Protein AF-A0A258EWA8-F1 (afdb_monomer_lite)

Radius of gyration: 17.93 Å; chains: 1; bounding box: 41×47×39 Å

Structure (mmCIF, N/CA/C/O backbone):
data_AF-A0A258EWA8-F1
#
_entry.id   AF-A0A258EWA8-F1
#
loop_
_atom_site.group_PDB
_atom_site.id
_atom_site.type_symbol
_atom_site.label_atom_id
_atom_site.label_alt_id
_atom_site.label_comp_id
_atom_site.label_asym_id
_atom_site.label_entity_id
_atom_site.label_seq_id
_atom_site.pdbx_PDB_ins_code
_atom_site.Cartn_x
_atom_site.Cartn_y
_atom_site.Cartn_z
_atom_site.occupancy
_atom_site.B_iso_or_equiv
_atom_site.auth_seq_id
_atom_site.auth_comp_id
_atom_site.auth_asym_id
_atom_site.auth_atom_id
_atom_site.pdbx_PDB_model_num
ATOM 1 N N . ARG A 1 1 ? 15.713 0.350 -11.601 1.00 59.66 1 ARG A N 1
ATOM 2 C CA . ARG A 1 1 ? 15.885 1.545 -12.476 1.00 59.66 1 ARG A CA 1
ATOM 3 C C . ARG A 1 1 ? 16.245 2.871 -11.762 1.00 59.66 1 ARG A C 1
ATOM 5 O O . ARG A 1 1 ? 16.142 3.910 -12.391 1.00 59.66 1 ARG A O 1
ATOM 12 N N . GLY A 1 2 ? 16.722 2.906 -10.507 1.00 63.25 2 GLY A N 1
ATOM 13 C CA . GLY A 1 2 ? 17.186 4.175 -9.895 1.00 63.25 2 GLY A CA 1
ATOM 14 C C . GLY A 1 2 ? 16.112 5.266 -9.721 1.00 63.25 2 GLY A C 1
ATOM 15 O O . GLY A 1 2 ? 16.443 6.443 -9.656 1.00 63.25 2 GLY A O 1
ATOM 16 N N . VAL A 1 3 ? 14.836 4.875 -9.644 1.00 62.84 3 VAL A N 1
ATOM 17 C CA . VAL A 1 3 ? 13.662 5.771 -9.544 1.00 62.84 3 VAL A CA 1
ATOM 18 C C . VAL A 1 3 ? 13.377 6.267 -8.121 1.00 62.84 3 VAL A C 1
ATOM 20 O O . VAL A 1 3 ? 12.421 6.999 -7.892 1.00 62.84 3 VAL A O 1
ATOM 23 N N . SER A 1 4 ? 14.193 5.847 -7.155 1.00 64.88 4 SER A N 1
ATOM 24 C CA . SER A 1 4 ? 14.174 6.351 -5.787 1.00 64.88 4 SER A CA 1
ATOM 25 C C . SER A 1 4 ? 15.594 6.615 -5.304 1.00 64.88 4 SER A C 1
ATOM 27 O O . SER A 1 4 ? 16.541 5.925 -5.686 1.00 64.88 4 SER A O 1
ATOM 29 N N . ALA A 1 5 ? 15.721 7.598 -4.413 1.00 62.84 5 ALA A N 1
ATOM 30 C CA . ALA A 1 5 ? 16.955 7.903 -3.701 1.00 62.84 5 ALA A CA 1
ATOM 31 C C . ALA A 1 5 ? 17.273 6.912 -2.562 1.00 62.84 5 ALA A C 1
ATOM 33 O O . ALA A 1 5 ? 18.372 6.969 -2.013 1.00 62.84 5 ALA A O 1
ATOM 34 N N . PHE A 1 6 ? 16.338 6.023 -2.208 1.00 61.06 6 PHE A N 1
ATOM 35 C CA . PHE A 1 6 ? 16.458 5.096 -1.079 1.00 61.06 6 PHE A CA 1
ATOM 36 C C . PHE A 1 6 ? 16.521 3.628 -1.538 1.00 61.06 6 PHE A C 1
ATOM 38 O O . PHE A 1 6 ? 15.866 3.280 -2.523 1.00 61.06 6 PHE A O 1
ATOM 45 N N . PRO A 1 7 ? 17.274 2.756 -0.841 1.00 65.31 7 PRO A N 1
ATOM 46 C CA . PRO A 1 7 ? 17.246 1.310 -1.071 1.00 65.31 7 PRO A CA 1
ATOM 47 C C . PRO A 1 7 ? 15.869 0.699 -0.773 1.00 65.31 7 PRO A C 1
ATOM 49 O O . PRO A 1 7 ? 15.155 1.175 0.108 1.00 65.31 7 PRO A O 1
ATOM 52 N N . ALA A 1 8 ? 15.515 -0.395 -1.456 1.00 64.62 8 ALA A N 1
ATOM 53 C CA . ALA A 1 8 ? 14.245 -1.100 -1.234 1.00 64.62 8 ALA A CA 1
ATOM 54 C C . ALA A 1 8 ? 14.093 -1.620 0.212 1.00 64.62 8 ALA A C 1
ATOM 56 O O . ALA A 1 8 ? 12.989 -1.607 0.759 1.00 64.62 8 ALA A O 1
ATOM 57 N N . GLU A 1 9 ? 15.215 -1.971 0.850 1.00 66.12 9 GLU A N 1
ATOM 58 C CA . GLU A 1 9 ? 15.338 -2.417 2.248 1.00 66.12 9 GLU A CA 1
ATOM 59 C C . GLU A 1 9 ? 14.761 -1.415 3.267 1.00 66.12 9 GLU A C 1
ATOM 61 O O . GLU A 1 9 ? 14.304 -1.801 4.344 1.00 66.12 9 GLU A O 1
ATOM 66 N N . VAL A 1 10 ? 14.702 -0.125 2.910 1.00 73.88 10 VAL A N 1
ATOM 67 C CA . VAL A 1 10 ? 14.113 0.928 3.754 1.00 73.88 10 VAL A CA 1
ATOM 68 C C . VAL A 1 10 ? 12.610 0.706 3.967 1.00 73.88 10 VAL A C 1
ATOM 70 O O . VAL A 1 10 ? 12.064 1.130 4.983 1.00 73.88 10 VAL A O 1
ATOM 73 N N . THR A 1 11 ? 11.932 -0.004 3.060 1.00 72.25 11 THR A N 1
ATOM 74 C CA . THR A 1 11 ? 10.498 -0.310 3.190 1.00 72.25 11 THR A CA 1
ATOM 75 C C . THR A 1 11 ? 10.232 -1.184 4.415 1.00 72.25 11 THR A C 1
ATOM 77 O O . THR A 1 11 ? 9.400 -0.830 5.249 1.00 72.25 11 THR A O 1
ATOM 80 N N . ALA A 1 12 ? 10.989 -2.271 4.587 1.00 71.50 12 ALA A N 1
ATOM 81 C CA . ALA A 1 12 ? 10.845 -3.162 5.739 1.00 71.50 12 ALA A CA 1
ATOM 82 C C . ALA A 1 12 ? 11.192 -2.451 7.060 1.00 71.50 12 ALA A C 1
ATOM 84 O O . ALA A 1 12 ? 10.486 -2.599 8.058 1.00 71.50 12 ALA A O 1
ATOM 85 N N . GLN A 1 13 ? 12.225 -1.602 7.050 1.00 74.62 13 GLN A N 1
ATOM 86 C CA . GLN A 1 13 ? 12.602 -0.786 8.209 1.00 74.62 13 GLN A CA 1
ATOM 87 C C . GLN A 1 13 ? 11.507 0.218 8.598 1.00 74.62 13 GLN A C 1
ATOM 89 O O . GLN A 1 13 ? 11.231 0.413 9.780 1.00 74.62 13 GLN A O 1
ATOM 94 N N . MET A 1 14 ? 10.847 0.836 7.619 1.00 75.56 14 MET A N 1
ATOM 95 C CA . MET A 1 14 ? 9.751 1.774 7.870 1.00 75.56 14 MET A CA 1
ATOM 96 C C . MET A 1 14 ? 8.476 1.068 8.335 1.00 75.56 14 MET A C 1
ATOM 98 O O . MET A 1 14 ? 7.792 1.591 9.210 1.00 75.56 14 MET A O 1
ATOM 102 N N . VAL A 1 15 ? 8.199 -0.143 7.844 1.00 77.69 15 VAL A N 1
ATOM 103 C CA . VAL A 1 15 ? 7.124 -0.993 8.383 1.00 77.69 15 VAL A CA 1
ATOM 104 C C . VAL A 1 15 ? 7.382 -1.329 9.852 1.00 77.69 15 VAL A C 1
ATOM 106 O O . VAL A 1 15 ? 6.488 -1.172 10.685 1.00 77.69 15 VAL A O 1
ATOM 109 N N . ALA A 1 16 ? 8.620 -1.683 10.204 1.00 77.31 16 ALA A N 1
ATOM 110 C CA . ALA A 1 16 ? 9.004 -1.856 11.601 1.00 77.31 16 ALA A CA 1
ATOM 111 C C . ALA A 1 16 ? 8.849 -0.549 12.400 1.00 77.31 16 ALA A C 1
ATOM 113 O O . ALA A 1 16 ? 8.371 -0.577 13.532 1.00 77.31 16 ALA A O 1
ATOM 114 N N . ASN A 1 17 ? 9.183 0.609 11.824 1.00 79.62 17 ASN A N 1
ATOM 115 C CA . ASN A 1 17 ? 8.988 1.904 12.478 1.00 79.62 17 ASN A CA 1
ATOM 116 C C . ASN A 1 17 ? 7.501 2.220 12.736 1.00 79.62 17 ASN A C 1
ATOM 118 O O . ASN A 1 17 ? 7.162 2.750 13.797 1.00 79.62 17 ASN A O 1
ATOM 122 N N . PHE A 1 18 ? 6.601 1.850 11.816 1.00 83.50 18 PHE A N 1
ATOM 123 C CA . PHE A 1 18 ? 5.161 1.967 12.049 1.00 83.50 18 PHE A CA 1
ATOM 124 C C . PHE A 1 18 ? 4.704 1.096 13.221 1.00 83.50 18 PHE A C 1
ATOM 126 O O . PHE A 1 18 ? 3.949 1.576 14.066 1.00 83.50 18 PHE A O 1
ATOM 133 N N . ALA A 1 19 ? 5.195 -0.145 13.308 1.00 79.31 19 ALA A N 1
ATOM 134 C CA . ALA A 1 19 ? 4.867 -1.060 14.402 1.00 79.31 19 ALA A CA 1
ATOM 135 C C . ALA A 1 19 ? 5.344 -0.535 15.769 1.00 79.31 19 ALA A C 1
ATOM 137 O O . ALA A 1 19 ? 4.645 -0.680 16.768 1.00 79.31 19 ALA A O 1
ATOM 138 N N . HIS A 1 20 ? 6.495 0.144 15.810 1.00 83.69 20 HIS A N 1
ATOM 139 C CA . HIS A 1 20 ? 7.037 0.751 17.032 1.00 83.69 20 HIS A CA 1
ATOM 140 C C . HIS A 1 20 ? 6.482 2.155 17.330 1.00 83.69 20 HIS A C 1
ATOM 142 O O . HIS A 1 20 ? 6.889 2.791 18.301 1.00 83.69 20 HIS A O 1
ATOM 148 N N . GLY A 1 21 ? 5.548 2.667 16.523 1.00 82.62 21 GLY A N 1
ATOM 149 C CA . GLY A 1 21 ? 4.895 3.945 16.798 1.00 82.62 21 GLY A CA 1
ATOM 150 C C . GLY A 1 21 ? 5.720 5.190 16.458 1.00 82.62 21 GLY A C 1
ATOM 151 O O . GLY A 1 21 ? 5.324 6.285 16.872 1.00 82.62 21 GLY A O 1
ATOM 152 N N . GLY A 1 22 ? 6.843 5.040 15.751 1.00 85.06 22 GLY A N 1
ATOM 153 C CA . GLY A 1 22 ? 7.839 6.093 15.537 1.00 85.06 22 GLY A CA 1
ATOM 154 C C . GLY A 1 22 ? 7.654 6.923 14.265 1.00 85.06 22 GLY A C 1
ATOM 155 O O . GLY A 1 22 ? 8.366 7.909 14.074 1.00 85.06 22 GLY A O 1
ATOM 156 N N . ALA A 1 23 ? 6.706 6.579 13.390 1.00 88.81 23 ALA A N 1
ATOM 157 C CA . ALA A 1 23 ? 6.482 7.331 12.160 1.00 88.81 23 ALA A CA 1
ATOM 158 C C . ALA A 1 23 ? 5.485 8.487 12.340 1.00 88.81 23 ALA A C 1
ATOM 160 O O . ALA A 1 23 ? 4.674 8.515 13.268 1.00 88.81 23 ALA A O 1
ATOM 161 N N . ALA A 1 24 ? 5.494 9.429 11.391 1.00 90.62 24 ALA A N 1
ATOM 162 C CA . ALA A 1 24 ? 4.581 10.574 11.385 1.00 90.62 24 ALA A CA 1
ATOM 163 C C . ALA A 1 24 ? 3.100 10.150 11.419 1.00 90.62 24 ALA A C 1
ATOM 165 O O . ALA A 1 24 ? 2.312 10.731 12.165 1.00 90.62 24 ALA A O 1
ATOM 166 N N . ILE A 1 25 ? 2.733 9.094 10.682 1.00 92.12 25 ILE A N 1
ATOM 167 C CA . ILE A 1 25 ? 1.356 8.581 10.661 1.00 92.12 25 ILE A CA 1
ATOM 168 C C . ILE A 1 25 ? 0.906 8.063 12.031 1.00 92.12 25 ILE A C 1
ATOM 170 O O . ILE A 1 25 ? -0.246 8.261 12.401 1.00 92.12 25 ILE A O 1
ATOM 174 N N . ASN A 1 26 ? 1.808 7.491 12.838 1.00 92.88 26 ASN A N 1
ATOM 175 C CA . ASN A 1 26 ? 1.472 7.067 14.196 1.00 92.88 26 ASN A CA 1
ATOM 176 C C . ASN A 1 26 ? 1.110 8.263 15.087 1.00 92.88 26 ASN A C 1
ATOM 178 O O . ASN A 1 26 ? 0.208 8.160 15.915 1.00 92.88 26 ASN A O 1
ATOM 182 N N . GLN A 1 27 ? 1.806 9.394 14.927 1.00 92.94 27 GLN A N 1
ATOM 183 C CA . GLN A 1 27 ? 1.517 10.611 15.692 1.00 92.94 27 GLN A CA 1
ATOM 184 C C . GLN A 1 27 ? 0.175 11.218 15.282 1.00 92.94 27 GLN A C 1
ATOM 186 O O . GLN A 1 27 ? -0.610 11.589 16.149 1.00 92.94 27 GLN A O 1
ATOM 191 N N . LEU A 1 28 ? -0.110 11.269 13.977 1.00 93.56 28 LEU A N 1
ATOM 192 C CA . LEU A 1 28 ? -1.391 11.754 13.461 1.00 93.56 28 LEU A CA 1
ATOM 193 C C . LEU A 1 28 ? -2.547 10.861 13.916 1.00 93.56 28 LEU A C 1
ATOM 195 O O . LEU A 1 28 ? -3.530 11.367 14.448 1.00 93.56 28 LEU A O 1
ATOM 199 N N . ALA A 1 29 ? -2.404 9.540 13.791 1.00 93.88 29 ALA A N 1
ATOM 200 C CA . ALA A 1 29 ? -3.415 8.593 14.248 1.00 93.88 29 ALA A CA 1
ATOM 201 C C . ALA A 1 29 ? -3.728 8.790 15.739 1.00 93.88 29 ALA A C 1
ATOM 203 O O . ALA A 1 29 ? -4.890 8.932 16.113 1.00 93.88 29 ALA A O 1
ATOM 204 N N . ARG A 1 30 ? -2.696 8.929 16.583 1.00 93.12 30 ARG A N 1
ATOM 205 C CA . ARG A 1 30 ? -2.874 9.238 18.010 1.00 93.12 30 ARG A CA 1
ATOM 206 C C . ARG A 1 30 ? -3.550 10.585 18.256 1.00 93.12 30 ARG A C 1
ATOM 208 O O . ARG A 1 30 ? -4.433 10.655 19.104 1.00 93.12 30 ARG A O 1
ATOM 215 N N . ALA A 1 31 ? -3.161 11.632 17.532 1.00 95.31 31 ALA A N 1
ATOM 216 C CA . ALA A 1 31 ? -3.724 12.972 17.703 1.00 95.31 31 ALA A CA 1
ATOM 217 C C . ALA A 1 31 ? -5.230 13.026 17.398 1.00 95.31 31 ALA A C 1
ATOM 219 O O . ALA A 1 31 ? -5.951 13.793 18.031 1.00 95.31 31 ALA A O 1
ATOM 220 N N . PHE A 1 32 ? -5.703 12.194 16.466 1.00 94.50 32 PHE A N 1
ATOM 221 C CA . PHE A 1 32 ? -7.110 12.132 16.062 1.00 94.50 32 PHE A CA 1
ATOM 222 C C . PHE A 1 32 ? -7.868 10.920 16.627 1.00 94.50 32 PHE A C 1
ATOM 224 O O . PHE A 1 32 ? -9.020 10.705 16.263 1.00 94.50 32 PHE A O 1
ATOM 231 N N . GLY A 1 33 ? -7.247 10.123 17.506 1.00 92.81 33 GLY A N 1
ATOM 232 C CA . GLY A 1 33 ? -7.866 8.916 18.069 1.00 92.81 33 GLY A CA 1
ATOM 233 C C . GLY A 1 33 ? -8.187 7.833 17.030 1.00 92.81 33 GLY A C 1
ATOM 234 O O . GLY A 1 33 ? -9.058 7.000 17.265 1.00 92.81 33 GLY A O 1
ATOM 235 N N . ALA A 1 34 ? -7.506 7.843 15.884 1.00 93.44 34 ALA A N 1
ATOM 236 C CA . ALA A 1 34 ? -7.697 6.866 14.823 1.00 93.44 34 ALA A CA 1
ATOM 237 C C . ALA A 1 34 ? -6.886 5.590 15.091 1.00 93.44 34 ALA A C 1
ATOM 239 O O . ALA A 1 34 ? -5.735 5.640 15.538 1.00 93.44 34 ALA A O 1
ATOM 240 N N . ARG A 1 35 ? -7.473 4.435 14.764 1.00 92.62 35 ARG A N 1
ATOM 241 C CA . ARG A 1 35 ? -6.746 3.164 14.706 1.00 92.62 35 ARG A CA 1
ATOM 242 C C . ARG A 1 35 ? -5.852 3.152 13.464 1.00 92.62 35 ARG A C 1
ATOM 244 O O . ARG A 1 35 ? -6.282 3.561 12.390 1.00 92.62 35 ARG A O 1
ATOM 251 N N . LEU A 1 36 ? -4.618 2.680 13.622 1.00 92.44 36 LEU A N 1
ATOM 252 C CA . LEU A 1 36 ? -3.673 2.475 12.529 1.00 92.44 36 LEU A CA 1
ATOM 253 C C . LEU A 1 36 ? -3.281 1.000 12.489 1.00 92.44 36 LEU A C 1
ATOM 255 O O . LEU A 1 36 ? -2.648 0.520 13.427 1.00 92.44 36 LEU A O 1
ATOM 259 N N . ASP A 1 37 ? -3.597 0.330 11.386 1.00 91.50 37 ASP A N 1
ATOM 260 C CA . ASP A 1 37 ? -3.123 -1.021 11.096 1.00 91.50 37 ASP A CA 1
ATOM 261 C C . ASP A 1 37 ? -2.147 -0.992 9.927 1.00 91.50 37 ASP A C 1
ATOM 263 O O . ASP A 1 37 ? -2.305 -0.226 8.974 1.00 91.50 37 ASP A O 1
ATOM 267 N N . VAL A 1 38 ? -1.126 -1.843 9.997 1.00 90.62 38 VAL A N 1
ATOM 268 C CA . VAL A 1 38 ? -0.128 -1.985 8.940 1.00 90.62 38 VAL A CA 1
ATOM 269 C C . VAL A 1 38 ? -0.133 -3.420 8.459 1.00 90.62 38 VAL A C 1
ATOM 271 O O . VAL A 1 38 ? 0.142 -4.342 9.224 1.00 90.62 38 VAL A O 1
ATOM 274 N N . HIS A 1 39 ? -0.427 -3.591 7.174 1.00 89.56 39 HIS A N 1
ATOM 275 C CA . HIS A 1 39 ? -0.514 -4.892 6.526 1.00 89.56 39 HIS A CA 1
ATOM 276 C C . HIS A 1 39 ? 0.655 -5.051 5.549 1.00 89.56 39 HIS A C 1
ATOM 278 O O . HIS A 1 39 ? 0.613 -4.487 4.455 1.00 89.56 39 HIS A O 1
ATOM 284 N N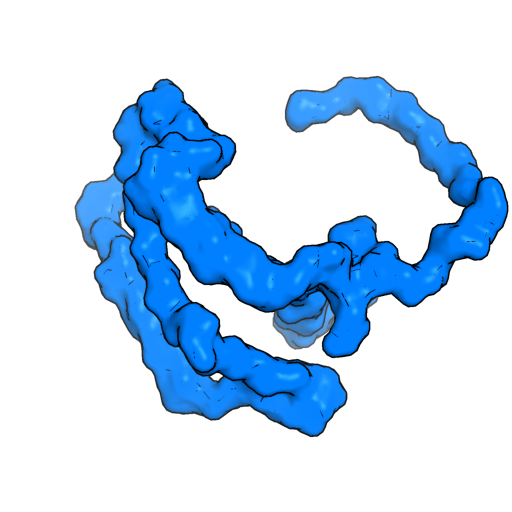 . PRO A 1 40 ? 1.724 -5.771 5.929 1.00 86.00 40 PRO A N 1
ATOM 285 C CA . PRO A 1 40 ? 2.829 -6.034 5.021 1.00 86.00 40 PRO A CA 1
ATOM 286 C C . PRO A 1 40 ? 2.375 -6.985 3.909 1.00 86.00 40 PRO A C 1
ATOM 288 O O . PRO A 1 40 ? 1.900 -8.087 4.180 1.00 86.00 40 PRO A O 1
ATOM 291 N N . LEU A 1 41 ? 2.544 -6.568 2.655 1.00 85.56 41 LEU A N 1
ATOM 292 C CA . LEU A 1 41 ? 2.299 -7.404 1.481 1.00 85.56 41 LEU A CA 1
ATOM 293 C C . LEU A 1 41 ? 3.644 -7.885 0.939 1.00 85.56 41 LEU A C 1
ATOM 295 O O . LEU A 1 41 ? 4.372 -7.105 0.336 1.00 85.56 41 LEU A O 1
ATOM 299 N N . GLU A 1 42 ? 3.975 -9.149 1.214 1.00 78.12 42 GLU A N 1
ATOM 300 C CA . GLU A 1 42 ? 5.139 -9.867 0.665 1.00 78.12 42 GLU A CA 1
ATOM 301 C C . GLU A 1 42 ? 6.451 -9.059 0.615 1.00 78.12 42 GLU A C 1
ATOM 303 O O . GLU A 1 42 ? 7.106 -8.953 -0.419 1.00 78.12 42 GLU A O 1
ATOM 308 N N . LEU A 1 43 ? 6.869 -8.502 1.758 1.00 71.75 43 LEU A N 1
ATOM 309 C CA . LEU A 1 43 ? 8.067 -7.651 1.843 1.00 71.75 43 LEU A CA 1
ATOM 310 C C . LEU A 1 43 ? 9.360 -8.340 1.363 1.00 71.75 43 LEU A C 1
ATOM 312 O O . LEU A 1 43 ? 10.275 -7.656 0.909 1.00 71.75 43 LEU A O 1
ATOM 316 N N . ASP A 1 44 ? 9.417 -9.671 1.433 1.00 73.81 44 ASP A N 1
ATOM 317 C CA . ASP A 1 44 ? 10.578 -10.476 1.033 1.00 73.81 44 ASP A CA 1
ATOM 318 C C . ASP A 1 44 ? 10.582 -10.843 -0.463 1.00 73.81 44 ASP A C 1
ATOM 320 O O . ASP A 1 44 ? 11.587 -11.335 -0.981 1.00 73.81 44 ASP A O 1
ATOM 324 N N . ARG A 1 45 ? 9.473 -10.603 -1.178 1.00 82.62 45 ARG A N 1
ATOM 325 C CA . ARG A 1 45 ? 9.318 -10.906 -2.606 1.00 82.62 45 ARG A CA 1
ATOM 326 C C . ARG A 1 45 ? 8.825 -9.659 -3.353 1.00 82.62 45 ARG A C 1
ATOM 328 O O . ARG A 1 45 ? 7.631 -9.530 -3.617 1.00 82.62 45 ARG A O 1
ATOM 335 N N . PRO A 1 46 ? 9.728 -8.724 -3.706 1.00 84.50 46 PRO A N 1
ATOM 336 C CA . PRO A 1 46 ? 9.344 -7.523 -4.437 1.00 84.50 46 PRO A CA 1
ATOM 337 C C . PRO A 1 46 ? 8.811 -7.871 -5.833 1.00 84.50 46 PRO A C 1
ATOM 339 O O . PRO A 1 46 ? 9.178 -8.887 -6.427 1.00 84.50 46 PRO A O 1
ATOM 342 N N . THR A 1 47 ? 7.980 -6.986 -6.384 1.00 91.12 47 THR A N 1
ATOM 343 C CA . THR A 1 47 ? 7.478 -7.109 -7.757 1.00 91.12 47 THR A CA 1
ATOM 344 C C . THR A 1 47 ? 8.614 -7.039 -8.775 1.00 91.12 47 THR A C 1
ATOM 346 O O . THR A 1 47 ? 9.622 -6.365 -8.549 1.00 91.12 47 THR A O 1
ATOM 349 N N . ALA A 1 48 ? 8.422 -7.664 -9.934 1.00 91.38 48 ALA A N 1
ATOM 350 C CA . ALA A 1 48 ? 9.341 -7.554 -11.060 1.00 91.38 48 ALA A CA 1
ATOM 351 C C . ALA A 1 48 ? 9.423 -6.112 -11.603 1.00 91.38 48 ALA A C 1
ATOM 353 O O . ALA A 1 48 ? 8.532 -5.285 -11.378 1.00 91.38 48 ALA A O 1
ATOM 354 N N . ASP A 1 49 ? 10.493 -5.810 -12.346 1.00 91.19 49 ASP A N 1
ATOM 355 C CA . ASP A 1 49 ? 10.620 -4.537 -13.059 1.00 91.19 49 ASP A CA 1
ATOM 356 C C . ASP A 1 49 ? 9.574 -4.469 -14.181 1.00 91.19 49 ASP A C 1
ATOM 358 O O . ASP A 1 49 ? 9.715 -5.100 -15.231 1.00 91.19 49 ASP A O 1
ATOM 362 N N . PHE A 1 50 ? 8.529 -3.668 -13.950 1.00 91.06 50 PHE A N 1
ATOM 363 C CA . PHE A 1 50 ? 7.391 -3.543 -14.860 1.00 91.06 50 PHE A CA 1
ATOM 364 C C . PHE A 1 50 ? 7.745 -2.918 -16.220 1.00 91.06 50 PHE A C 1
ATOM 366 O O . PHE A 1 50 ? 6.906 -2.882 -17.119 1.00 91.06 50 PHE A O 1
ATOM 373 N N . THR A 1 51 ? 8.971 -2.405 -16.378 1.00 88.75 51 THR A N 1
ATOM 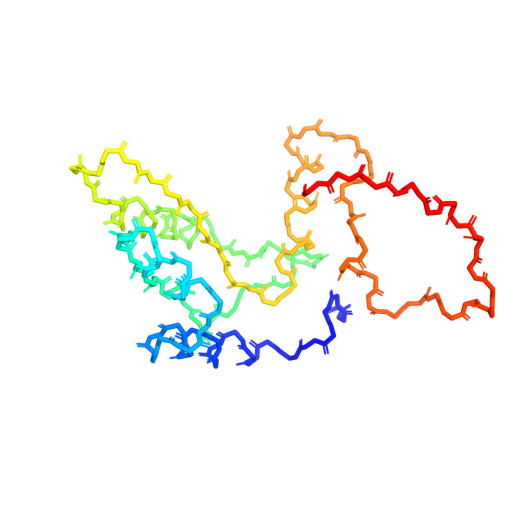374 C CA . THR A 1 51 ? 9.472 -1.897 -17.662 1.00 88.75 51 THR A CA 1
ATOM 375 C C . THR A 1 51 ? 10.021 -3.000 -18.570 1.00 88.75 51 THR A C 1
ATOM 377 O O . THR A 1 51 ? 10.206 -2.761 -19.761 1.00 88.75 51 THR A O 1
ATOM 380 N N . GLU A 1 52 ? 10.259 -4.198 -18.031 1.00 91.94 52 GLU A N 1
ATOM 381 C CA . GLU A 1 52 ? 10.833 -5.340 -18.757 1.00 91.94 52 GLU A CA 1
ATOM 382 C C . GLU A 1 52 ? 9.874 -6.531 -18.838 1.00 91.94 52 GLU A C 1
ATOM 384 O O . GLU A 1 52 ? 9.838 -7.234 -19.846 1.00 91.94 52 GLU A O 1
ATOM 389 N N . ALA A 1 53 ? 9.087 -6.758 -17.788 1.00 93.00 53 ALA A N 1
ATOM 390 C CA . ALA A 1 53 ? 8.139 -7.861 -17.687 1.00 93.00 53 ALA A CA 1
ATOM 391 C C . ALA A 1 53 ? 6.910 -7.431 -16.868 1.00 93.00 53 ALA A C 1
ATOM 393 O O . ALA A 1 53 ? 6.959 -6.400 -16.208 1.00 93.00 53 ALA A O 1
ATOM 394 N N . PRO A 1 54 ? 5.798 -8.185 -16.856 1.00 94.56 54 PRO A N 1
ATOM 395 C CA . PRO A 1 54 ? 4.701 -7.916 -15.928 1.00 94.56 54 PRO A CA 1
ATOM 396 C C . PRO A 1 54 ? 5.194 -7.859 -14.473 1.00 94.56 54 PRO A C 1
ATOM 398 O O . PRO A 1 54 ? 5.967 -8.716 -14.052 1.00 94.56 54 PRO A O 1
ATOM 401 N N . ALA A 1 55 ? 4.729 -6.871 -13.700 1.00 94.19 55 ALA A N 1
ATOM 402 C CA . ALA A 1 55 ? 5.173 -6.651 -12.316 1.00 94.19 55 ALA A CA 1
ATOM 403 C C . ALA A 1 55 ? 4.925 -7.865 -11.400 1.00 94.19 55 ALA A C 1
ATOM 405 O O . ALA A 1 55 ? 5.678 -8.114 -10.461 1.00 94.19 55 ALA A O 1
ATOM 406 N N . MET A 1 56 ? 3.844 -8.598 -11.655 1.00 95.38 56 MET A N 1
ATOM 407 C CA . MET A 1 56 ? 3.412 -9.762 -10.889 1.00 95.38 56 MET A CA 1
ATOM 408 C C . MET A 1 56 ? 2.485 -10.625 -11.747 1.00 95.38 56 MET A C 1
ATOM 410 O O . MET A 1 56 ? 2.021 -10.184 -12.805 1.00 95.38 56 MET A O 1
ATOM 414 N N . THR A 1 57 ? 2.194 -11.844 -11.294 1.00 96.00 57 THR A N 1
ATOM 415 C CA . THR A 1 57 ? 1.166 -12.671 -11.934 1.00 96.00 57 THR A CA 1
ATOM 416 C C . THR A 1 57 ? -0.237 -12.175 -11.577 1.00 96.00 57 THR A C 1
ATOM 418 O O . THR A 1 57 ? -0.434 -11.459 -10.594 1.00 96.00 57 THR A O 1
ATOM 421 N N . GLU A 1 58 ? -1.245 -12.584 -12.348 1.00 96.00 58 GLU A N 1
ATOM 422 C CA . GLU A 1 58 ? -2.644 -12.296 -12.008 1.00 96.00 58 GLU A CA 1
ATOM 423 C C . GLU A 1 58 ? -3.028 -12.882 -10.641 1.00 96.00 58 GLU A C 1
ATOM 425 O O . GLU A 1 58 ? -3.701 -12.222 -9.851 1.00 96.00 58 GLU A O 1
ATOM 430 N N . ALA A 1 59 ? -2.543 -14.086 -10.324 1.00 95.88 59 ALA A N 1
ATOM 431 C CA . ALA A 1 59 ? -2.795 -14.729 -9.039 1.00 95.88 59 ALA A CA 1
ATOM 432 C C . ALA A 1 59 ? -2.227 -13.915 -7.865 1.00 95.88 59 ALA A C 1
ATOM 434 O O . ALA A 1 59 ? -2.924 -13.723 -6.867 1.00 95.88 59 ALA A O 1
ATOM 435 N N . ASP A 1 60 ? -1.006 -13.386 -8.003 1.00 94.56 60 ASP A N 1
ATOM 436 C CA . ASP A 1 60 ? -0.390 -12.521 -6.989 1.00 94.56 60 ASP A CA 1
ATOM 437 C C . ASP A 1 60 ? -1.171 -11.203 -6.833 1.00 94.56 60 ASP A C 1
ATOM 439 O O . ASP A 1 60 ? -1.417 -10.749 -5.716 1.00 94.56 60 ASP A O 1
ATOM 443 N N . CYS A 1 61 ? -1.638 -10.616 -7.942 1.00 94.44 61 CYS A N 1
ATOM 444 C CA . CYS A 1 61 ? -2.469 -9.409 -7.919 1.00 94.44 61 CYS A CA 1
ATOM 445 C C . CYS A 1 61 ? -3.789 -9.640 -7.166 1.00 94.44 61 CYS A C 1
ATOM 447 O O . CYS A 1 61 ? -4.151 -8.875 -6.269 1.00 94.44 61 CYS A O 1
ATOM 449 N N . VAL A 1 62 ? -4.490 -10.735 -7.476 1.00 96.31 62 VAL A N 1
ATOM 450 C CA . VAL A 1 62 ? -5.734 -11.115 -6.791 1.00 96.31 62 VAL A CA 1
ATOM 451 C C . VAL A 1 62 ? -5.482 -11.380 -5.305 1.00 96.31 62 VAL A C 1
ATOM 453 O O . VAL A 1 62 ? -6.292 -10.976 -4.466 1.00 96.31 62 VAL A O 1
ATOM 456 N N . ALA A 1 63 ? -4.362 -12.017 -4.958 1.00 94.25 63 ALA A N 1
ATOM 457 C CA . ALA A 1 63 ? -3.977 -12.238 -3.569 1.00 94.25 63 ALA A CA 1
ATOM 458 C C . ALA A 1 63 ? -3.750 -10.911 -2.821 1.00 94.25 63 ALA A C 1
ATOM 460 O O . ALA A 1 63 ? -4.294 -10.734 -1.728 1.00 94.25 63 ALA A O 1
ATOM 461 N N . ALA A 1 64 ? -3.038 -9.955 -3.425 1.00 93.56 64 ALA A N 1
ATOM 462 C CA . ALA A 1 64 ? -2.805 -8.630 -2.850 1.00 93.56 64 ALA A CA 1
ATOM 463 C C . ALA A 1 64 ? -4.112 -7.839 -2.654 1.00 93.56 64 ALA A C 1
ATOM 465 O O . ALA A 1 64 ? -4.346 -7.274 -1.583 1.00 93.56 64 ALA A O 1
ATOM 466 N N . LEU A 1 65 ? -5.009 -7.854 -3.647 1.00 95.00 65 LEU A N 1
ATOM 467 C CA . LEU A 1 65 ? -6.329 -7.221 -3.544 1.00 95.00 65 LEU A CA 1
ATOM 468 C C . LEU A 1 65 ? -7.178 -7.848 -2.435 1.00 95.00 65 LEU A C 1
ATOM 470 O O . LEU A 1 65 ? -7.807 -7.133 -1.654 1.00 95.00 65 LEU A O 1
ATOM 474 N N . ARG A 1 66 ? -7.172 -9.182 -2.325 1.00 95.69 66 ARG A N 1
ATOM 475 C CA . ARG A 1 66 ? -7.877 -9.895 -1.255 1.00 95.69 66 ARG A CA 1
ATOM 476 C C . ARG A 1 66 ? -7.317 -9.532 0.120 1.00 95.69 66 ARG A C 1
ATOM 478 O O . ARG A 1 66 ? -8.104 -9.333 1.041 1.00 95.69 66 ARG A O 1
ATOM 485 N N . ALA A 1 67 ? -5.997 -9.434 0.266 1.00 93.69 67 ALA A N 1
ATOM 486 C CA . ALA A 1 67 ? -5.374 -9.029 1.523 1.00 93.69 67 ALA A CA 1
ATOM 487 C C . ALA A 1 67 ? -5.822 -7.618 1.943 1.00 93.69 67 ALA A C 1
ATOM 489 O O . ALA A 1 67 ? -6.214 -7.425 3.091 1.00 93.69 67 ALA A O 1
ATOM 490 N N . GLY A 1 68 ? -5.858 -6.666 1.003 1.00 93.00 68 GLY A N 1
ATOM 491 C CA . GLY A 1 68 ? -6.385 -5.322 1.249 1.00 93.00 68 GLY A CA 1
ATOM 492 C C . GLY A 1 68 ? -7.873 -5.315 1.612 1.00 93.00 68 GLY A C 1
ATOM 493 O O . GLY A 1 68 ? -8.267 -4.652 2.563 1.00 93.00 68 GLY A O 1
ATOM 494 N N . TYR A 1 69 ? -8.698 -6.098 0.911 1.00 94.12 69 TYR A N 1
ATOM 495 C CA . TYR A 1 69 ? -10.130 -6.219 1.208 1.00 94.12 69 TYR A CA 1
ATOM 496 C C . TYR A 1 69 ? -10.390 -6.753 2.625 1.00 94.12 69 TYR A C 1
ATOM 498 O O . TYR A 1 69 ? -11.222 -6.213 3.346 1.00 94.12 69 TYR A O 1
ATOM 506 N N . LEU A 1 70 ? -9.659 -7.793 3.037 1.00 94.19 70 LEU A N 1
ATOM 507 C CA . LEU A 1 70 ? -9.800 -8.409 4.361 1.00 94.19 70 LEU A CA 1
ATOM 508 C C . LEU A 1 70 ? -9.219 -7.554 5.497 1.00 94.19 70 LEU A C 1
ATOM 510 O O . LEU A 1 70 ? -9.550 -7.790 6.656 1.00 94.19 70 LEU A O 1
ATOM 514 N N . ALA A 1 71 ? -8.355 -6.586 5.183 1.00 92.81 71 ALA A N 1
ATOM 515 C CA . ALA A 1 71 ? -7.767 -5.673 6.159 1.00 92.81 71 ALA A CA 1
ATOM 516 C C . ALA A 1 71 ? -8.744 -4.584 6.636 1.00 92.81 71 ALA A C 1
ATOM 518 O O . ALA A 1 71 ? -8.554 -4.009 7.708 1.00 92.81 71 ALA A O 1
AT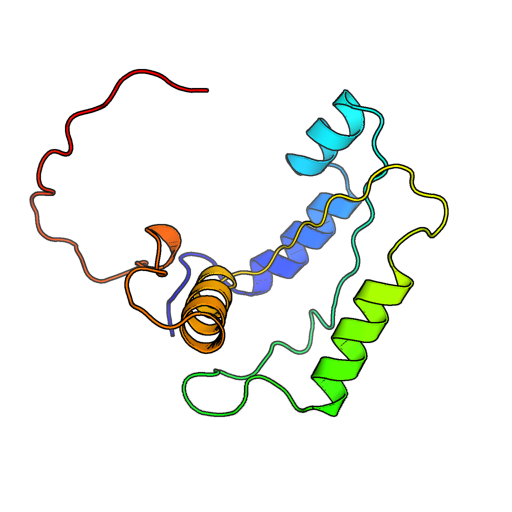OM 519 N N . VAL A 1 72 ? -9.784 -4.283 5.853 1.00 93.31 72 VAL A N 1
ATOM 520 C CA . VAL A 1 72 ? -10.742 -3.226 6.190 1.00 93.31 72 VAL A CA 1
ATOM 521 C C . VAL A 1 72 ? -11.731 -3.726 7.239 1.00 93.31 72 VAL A C 1
ATOM 523 O O . VAL A 1 72 ? -12.399 -4.742 7.057 1.00 93.31 72 VAL A O 1
ATOM 526 N N . ASP A 1 73 ? -11.857 -2.979 8.335 1.00 93.44 73 ASP A N 1
ATOM 527 C CA . ASP A 1 73 ? -12.863 -3.245 9.360 1.00 93.44 73 ASP A CA 1
ATOM 528 C C . ASP A 1 73 ? -14.264 -2.890 8.828 1.00 93.44 73 ASP A C 1
ATOM 530 O O . ASP A 1 73 ? -14.527 -1.716 8.555 1.00 93.44 73 ASP A O 1
ATOM 534 N N . PRO A 1 74 ? -15.192 -3.859 8.703 1.00 93.38 74 PRO A N 1
ATOM 535 C CA . PRO A 1 74 ? -16.526 -3.609 8.161 1.00 93.38 74 PRO A CA 1
ATOM 536 C C . PRO A 1 74 ? -17.392 -2.711 9.056 1.00 93.38 74 PRO A C 1
ATOM 538 O O . PRO A 1 74 ? -18.469 -2.299 8.633 1.00 93.38 74 PRO A O 1
ATOM 541 N N . LYS A 1 75 ? -16.960 -2.434 10.292 1.00 94.94 75 LYS A N 1
ATOM 542 C CA . LYS A 1 75 ? -17.641 -1.530 11.225 1.00 94.94 75 LYS A CA 1
ATOM 543 C C . LYS A 1 75 ? -17.041 -0.123 11.245 1.00 94.94 75 LYS A C 1
ATOM 545 O O . LYS A 1 75 ? -17.510 0.699 12.023 1.00 94.94 75 LYS A O 1
ATOM 550 N N . ALA A 1 76 ? -15.999 0.150 10.459 1.00 94.19 76 ALA A N 1
ATOM 551 C CA . ALA A 1 76 ? -15.379 1.468 10.433 1.00 94.19 76 ALA A CA 1
ATOM 552 C C . ALA A 1 76 ? -16.332 2.519 9.842 1.00 94.19 76 ALA A C 1
ATOM 554 O O . ALA A 1 76 ? -16.821 2.359 8.725 1.00 94.19 76 ALA A O 1
ATOM 555 N N . ASP A 1 77 ? -16.531 3.628 10.560 1.00 94.88 77 ASP A N 1
ATOM 556 C CA . ASP A 1 77 ? -17.290 4.784 10.059 1.00 94.88 77 ASP A CA 1
ATOM 557 C C . ASP A 1 77 ? -16.514 5.568 8.983 1.00 94.88 77 ASP A C 1
ATOM 559 O O . ASP A 1 77 ? -17.100 6.218 8.117 1.00 94.88 77 ASP A O 1
ATOM 563 N N . LEU A 1 78 ? -15.178 5.514 9.040 1.00 93.44 78 LEU A N 1
ATOM 564 C CA . LEU A 1 78 ? -14.264 6.153 8.098 1.00 93.44 78 LEU A CA 1
ATOM 565 C C . LEU A 1 78 ? -13.026 5.278 7.895 1.00 93.44 78 LEU A C 1
ATOM 567 O O . LEU A 1 78 ? -12.372 4.871 8.854 1.00 93.44 78 LEU A O 1
ATOM 571 N N . PHE A 1 79 ? -12.672 5.055 6.632 1.00 93.69 79 PHE A N 1
ATOM 572 C CA . PHE A 1 79 ? -11.446 4.375 6.236 1.00 93.69 79 PHE A CA 1
ATOM 573 C C . PHE A 1 79 ? -10.522 5.342 5.496 1.00 93.69 79 PHE A C 1
ATOM 575 O O . PHE A 1 79 ? -10.945 6.041 4.574 1.00 93.69 79 PHE A O 1
ATOM 582 N N . VAL A 1 80 ? -9.248 5.355 5.887 1.00 93.88 80 VAL A N 1
ATOM 583 C CA . VAL A 1 80 ? -8.195 6.116 5.211 1.00 93.88 80 VAL A CA 1
ATOM 584 C C . VAL A 1 80 ? -7.138 5.131 4.738 1.00 93.88 80 VAL A C 1
ATOM 586 O O . VAL A 1 80 ? -6.443 4.520 5.547 1.00 93.88 80 VAL A O 1
ATOM 589 N N . ALA A 1 81 ? -7.018 4.984 3.421 1.00 92.88 81 ALA A N 1
ATOM 590 C CA . ALA A 1 81 ? -5.969 4.169 2.831 1.00 92.88 81 ALA A CA 1
ATOM 591 C C . ALA A 1 81 ? -4.627 4.909 2.888 1.00 92.88 81 ALA A C 1
ATOM 593 O O . ALA A 1 81 ? -4.531 6.083 2.526 1.00 92.88 81 ALA A O 1
ATOM 594 N N . GLY A 1 82 ? -3.590 4.194 3.308 1.00 92.00 82 GLY A N 1
ATOM 595 C CA . GLY A 1 82 ? -2.202 4.622 3.231 1.00 92.00 82 GLY A CA 1
ATOM 596 C C . GLY A 1 82 ? -1.366 3.524 2.595 1.00 92.00 82 GLY A C 1
ATOM 597 O O . GLY A 1 82 ? -1.728 2.349 2.630 1.00 92.00 82 GLY A O 1
ATOM 598 N N . GLU A 1 83 ? -0.247 3.907 2.005 1.00 91.00 83 GLU A N 1
ATOM 599 C CA . GLU A 1 83 ? 0.680 2.978 1.382 1.00 91.00 83 GLU A CA 1
ATOM 600 C C . GLU A 1 83 ? 2.113 3.368 1.757 1.00 91.00 83 GLU A C 1
ATOM 602 O O . GLU A 1 83 ? 2.376 4.490 2.199 1.00 91.00 83 GLU A O 1
ATOM 607 N N . MET A 1 84 ? 3.033 2.419 1.644 1.00 87.38 84 MET A N 1
ATOM 608 C CA . MET A 1 84 ? 4.452 2.670 1.842 1.00 87.38 84 MET A CA 1
ATOM 609 C C . MET A 1 84 ? 5.242 1.727 0.946 1.00 87.38 84 MET A C 1
ATOM 611 O O . MET A 1 84 ? 5.270 0.520 1.180 1.00 87.38 84 MET A O 1
ATOM 615 N N . GLY A 1 85 ? 5.933 2.277 -0.049 1.00 83.88 85 GLY A N 1
ATOM 616 C CA . GLY A 1 85 ? 6.811 1.500 -0.912 1.00 83.88 85 GLY A CA 1
ATOM 617 C C . GLY A 1 85 ? 7.841 2.377 -1.598 1.00 83.88 85 GLY A C 1
ATOM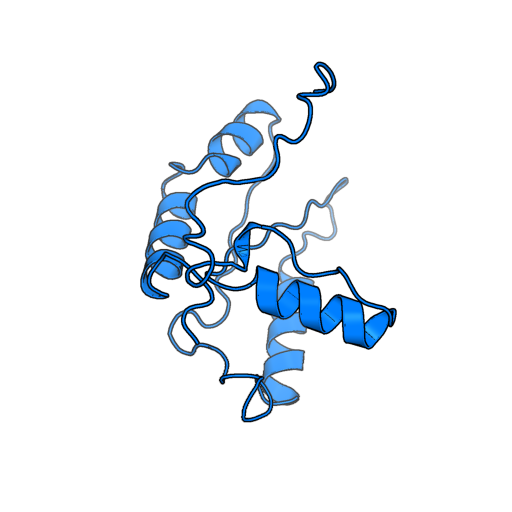 618 O O . GLY A 1 85 ? 7.526 3.383 -2.225 1.00 83.88 85 GLY A O 1
ATOM 619 N N . ILE A 1 86 ? 9.112 2.010 -1.527 1.00 83.25 86 ILE A N 1
ATOM 620 C CA . ILE A 1 86 ? 10.123 2.765 -2.256 1.00 83.25 86 ILE A CA 1
ATOM 621 C C . ILE A 1 86 ? 9.924 2.608 -3.777 1.00 83.25 86 ILE A C 1
ATOM 623 O O . ILE A 1 86 ? 9.949 1.504 -4.307 1.00 83.25 86 ILE A O 1
ATOM 627 N N . GLY A 1 87 ? 9.750 3.729 -4.489 1.00 83.00 87 GLY A N 1
ATOM 628 C CA . GLY A 1 87 ? 9.546 3.753 -5.948 1.00 83.00 87 GLY A CA 1
ATOM 629 C C . GLY A 1 87 ? 8.089 3.593 -6.406 1.00 83.00 87 GLY A C 1
ATOM 630 O O . GLY A 1 87 ? 7.822 3.690 -7.607 1.00 83.00 87 GLY A O 1
ATOM 631 N N . ASN A 1 88 ? 7.151 3.436 -5.467 1.00 88.50 88 ASN A N 1
ATOM 632 C CA . ASN A 1 88 ? 5.701 3.342 -5.683 1.00 88.50 88 ASN A CA 1
ATOM 633 C C . ASN A 1 88 ? 5.108 4.464 -6.559 1.00 88.50 88 ASN A C 1
ATOM 635 O O . ASN A 1 88 ? 4.218 4.214 -7.364 1.00 88.50 88 ASN A O 1
ATOM 639 N N . THR A 1 89 ? 5.635 5.686 -6.473 1.00 89.56 89 THR A N 1
ATOM 640 C CA . THR A 1 89 ? 5.174 6.846 -7.243 1.00 89.56 89 THR A CA 1
ATOM 641 C C . THR A 1 89 ? 5.357 6.635 -8.744 1.00 89.56 89 THR A C 1
ATOM 643 O O . THR A 1 89 ? 4.601 7.196 -9.533 1.00 89.56 89 THR A O 1
ATOM 646 N N . THR A 1 90 ? 6.303 5.777 -9.148 1.00 91.12 90 THR A N 1
ATOM 647 C CA . THR A 1 90 ? 6.536 5.429 -10.561 1.00 91.12 90 THR A CA 1
ATOM 648 C C . THR A 1 90 ? 5.398 4.566 -11.058 1.00 91.12 90 THR A C 1
ATOM 650 O O . THR A 1 90 ? 4.829 4.826 -12.115 1.00 91.12 90 THR A O 1
ATOM 653 N N . VAL A 1 91 ? 5.047 3.562 -10.254 1.00 91.62 91 VAL A N 1
ATOM 654 C CA . VAL A 1 91 ? 3.945 2.644 -10.527 1.00 91.62 91 VAL A CA 1
ATOM 655 C C . VAL A 1 91 ? 2.627 3.415 -10.522 1.00 91.62 91 VAL A C 1
ATOM 657 O O . VAL A 1 91 ? 1.837 3.261 -11.444 1.00 91.62 91 VAL A O 1
ATOM 660 N N . ALA A 1 92 ? 2.420 4.316 -9.558 1.00 92.31 92 ALA A N 1
ATOM 661 C CA . ALA A 1 92 ? 1.229 5.158 -9.490 1.00 92.31 92 ALA A CA 1
ATOM 662 C C . ALA A 1 92 ? 1.064 6.029 -10.746 1.00 92.31 92 ALA A C 1
ATOM 664 O O . ALA A 1 92 ? -0.023 6.085 -11.316 1.00 92.31 92 ALA A O 1
ATOM 665 N N . ALA A 1 93 ? 2.144 6.660 -11.223 1.00 93.00 93 ALA A N 1
ATOM 666 C CA . ALA A 1 93 ? 2.110 7.453 -12.449 1.00 93.00 93 ALA A CA 1
ATOM 667 C C . ALA A 1 93 ? 1.832 6.593 -13.694 1.00 93.00 93 ALA A C 1
ATOM 669 O O . ALA A 1 93 ? 1.062 7.005 -14.562 1.00 93.00 93 ALA A O 1
ATOM 670 N N . ALA A 1 94 ? 2.424 5.397 -13.774 1.00 92.62 94 ALA A N 1
ATOM 671 C CA . ALA A 1 94 ? 2.184 4.457 -14.867 1.00 92.62 94 ALA A CA 1
ATOM 672 C C . ALA A 1 94 ? 0.731 3.952 -14.881 1.00 92.62 94 ALA A C 1
ATOM 674 O O . ALA A 1 94 ? 0.098 3.945 -15.935 1.00 92.62 94 ALA A O 1
ATOM 675 N N . LEU A 1 95 ? 0.178 3.597 -13.716 1.00 94.25 95 LEU A N 1
ATOM 676 C CA . LEU A 1 95 ? -1.220 3.186 -13.571 1.00 94.25 95 LEU A CA 1
ATOM 677 C C . LEU A 1 95 ? -2.179 4.320 -13.938 1.00 94.25 95 LEU A C 1
ATOM 679 O O . LEU A 1 95 ? -3.136 4.088 -14.671 1.00 94.25 95 LEU A O 1
ATOM 683 N N . ALA A 1 96 ? -1.914 5.548 -13.488 1.00 94.56 96 ALA A N 1
ATOM 684 C CA . ALA A 1 96 ? -2.742 6.699 -13.833 1.00 94.56 96 ALA A CA 1
ATOM 685 C C . ALA A 1 96 ? -2.747 6.963 -15.348 1.00 94.56 96 ALA A C 1
ATOM 687 O O . ALA A 1 96 ? -3.813 7.133 -15.938 1.00 94.56 96 ALA A O 1
ATOM 688 N N . ALA A 1 97 ? -1.576 6.909 -15.991 1.00 94.38 97 ALA A N 1
ATOM 689 C CA . ALA A 1 97 ? -1.467 7.030 -17.442 1.00 94.38 97 ALA A CA 1
ATOM 690 C C . ALA A 1 97 ? -2.211 5.905 -18.181 1.00 94.38 97 ALA A C 1
ATOM 692 O O . ALA A 1 97 ? -2.871 6.167 -19.182 1.00 94.38 97 ALA A O 1
ATOM 693 N N . ALA A 1 98 ? -2.133 4.664 -17.691 1.00 93.94 98 ALA A N 1
ATOM 694 C CA . ALA A 1 98 ? -2.799 3.520 -18.310 1.00 93.94 98 ALA A CA 1
ATOM 695 C C . ALA A 1 98 ? -4.330 3.570 -18.171 1.00 93.94 98 ALA A C 1
ATOM 697 O O . ALA A 1 98 ? -5.040 3.240 -19.116 1.00 93.94 98 ALA A O 1
ATOM 698 N N . LEU A 1 99 ? -4.840 3.988 -17.008 1.00 96.12 99 LEU A N 1
ATOM 699 C CA . LEU A 1 99 ? -6.277 4.010 -16.711 1.00 96.12 99 LEU A CA 1
ATOM 700 C C . LEU A 1 99 ? -6.987 5.240 -17.280 1.00 96.12 99 LEU A C 1
ATOM 702 O O . LEU A 1 99 ? -8.130 5.138 -17.722 1.00 96.12 99 LEU A O 1
ATOM 706 N N . PHE A 1 100 ? -6.330 6.400 -17.257 1.00 96.12 100 PHE A N 1
ATOM 707 C CA . PHE A 1 100 ? -6.955 7.684 -17.592 1.00 96.12 100 PHE A CA 1
ATOM 708 C C . PHE A 1 100 ? -6.372 8.342 -18.849 1.00 96.12 100 PHE A C 1
ATOM 710 O O . PHE A 1 100 ? -6.901 9.351 -19.315 1.00 96.12 100 PHE A O 1
ATOM 717 N N . GLY A 1 101 ? -5.303 7.783 -19.421 1.00 93.50 101 GLY A N 1
ATOM 718 C CA . GLY A 1 101 ? -4.585 8.375 -20.546 1.00 93.50 101 GLY A CA 1
ATOM 719 C C . GLY A 1 101 ? -3.775 9.619 -20.162 1.00 93.50 101 GLY A C 1
ATOM 720 O O . GLY A 1 101 ? -3.621 9.974 -18.993 1.00 93.50 101 GLY A O 1
ATOM 721 N N . GLY A 1 102 ? -3.244 10.308 -21.175 1.00 89.94 102 GLY A N 1
ATOM 722 C CA . GLY A 1 102 ? -2.533 11.580 -21.011 1.00 89.94 102 GLY A CA 1
ATOM 723 C C . GLY A 1 102 ? -1.083 11.467 -20.524 1.00 89.94 102 GLY A C 1
ATOM 724 O O . GLY A 1 102 ? -0.520 10.384 -20.369 1.00 89.94 102 GLY A O 1
ATOM 725 N N . THR A 1 103 ? -0.456 12.626 -20.317 1.00 87.19 103 THR A N 1
ATOM 726 C CA . THR A 1 103 ? 0.934 12.772 -19.859 1.00 87.19 103 THR A CA 1
ATOM 727 C C . THR A 1 103 ? 1.000 13.687 -18.632 1.00 87.19 103 THR A C 1
ATOM 729 O O . THR A 1 103 ? 0.031 14.362 -18.295 1.00 87.19 103 THR A O 1
ATOM 732 N N . GLY A 1 104 ? 2.143 13.710 -17.936 1.00 85.38 104 GLY A N 1
ATOM 733 C CA . GLY A 1 104 ? 2.350 14.596 -16.779 1.00 85.38 104 GLY A CA 1
ATOM 734 C C . GLY A 1 104 ? 1.999 13.998 -15.412 1.00 85.38 104 GLY A C 1
ATOM 735 O O . GLY A 1 104 ? 2.074 14.701 -14.411 1.00 85.38 104 GLY A O 1
ATOM 736 N N . TRP A 1 105 ? 1.690 12.701 -15.341 1.00 89.88 105 TRP A N 1
ATOM 737 C CA . TRP A 1 105 ? 1.448 11.988 -14.077 1.00 89.88 105 TRP A CA 1
ATOM 738 C C . TRP A 1 105 ? 2.698 11.846 -13.193 1.00 89.88 105 TRP A C 1
ATOM 740 O O . TRP A 1 105 ? 2.596 11.608 -11.991 1.00 89.88 105 TRP A O 1
ATOM 750 N N . ALA A 1 106 ? 3.890 11.994 -13.777 1.00 87.50 106 ALA A N 1
ATOM 751 C CA . ALA A 1 106 ? 5.150 11.873 -13.061 1.00 87.50 106 ALA A CA 1
ATOM 752 C C . ALA A 1 106 ? 5.486 13.151 -12.264 1.00 87.50 106 ALA A C 1
ATOM 754 O O . ALA A 1 106 ? 5.761 14.205 -12.836 1.00 87.50 106 ALA A O 1
ATOM 755 N N . GLY A 1 107 ? 5.501 13.047 -10.931 1.00 78.06 107 GLY A N 1
ATOM 756 C CA . GLY A 1 107 ? 5.888 14.127 -10.018 1.00 78.06 107 GLY A CA 1
ATOM 757 C C . GLY A 1 107 ? 7.392 14.205 -9.709 1.00 78.06 107 GLY A C 1
ATOM 758 O O . GLY A 1 107 ? 8.182 13.338 -10.077 1.00 78.06 107 GLY A O 1
ATOM 759 N N . ARG A 1 108 ? 7.794 15.238 -8.950 1.00 72.00 108 ARG A N 1
ATOM 760 C CA . ARG A 1 108 ? 9.203 15.517 -8.580 1.00 72.00 108 ARG A CA 1
ATOM 761 C C . ARG A 1 108 ? 9.934 14.342 -7.918 1.00 72.00 108 ARG A C 1
ATOM 763 O O . ARG A 1 108 ? 11.141 14.218 -8.090 1.00 72.00 108 ARG A O 1
ATOM 770 N N . CYS A 1 109 ? 9.221 13.496 -7.178 1.00 58.78 109 CYS A N 1
ATOM 771 C CA . CYS A 1 109 ? 9.805 12.363 -6.457 1.00 58.78 109 CYS A CA 1
ATOM 772 C C . CYS A 1 109 ? 10.350 11.254 -7.374 1.00 58.78 109 CYS A C 1
ATOM 774 O O . CYS A 1 109 ? 11.120 10.430 -6.899 1.00 58.78 109 CYS A O 1
ATOM 776 N N . LEU A 1 110 ? 10.012 11.266 -8.670 1.00 57.62 110 LEU A N 1
ATOM 777 C CA . LEU A 1 110 ? 10.486 10.287 -9.658 1.00 57.62 110 LEU A CA 1
ATOM 778 C C . LEU A 1 110 ? 11.849 10.619 -10.261 1.00 57.62 110 LEU A C 1
ATOM 780 O O . LEU A 1 110 ? 12.512 9.760 -10.837 1.00 57.62 110 LEU A O 1
ATOM 784 N N . ALA A 1 111 ? 12.277 11.874 -10.144 1.00 49.44 111 ALA A N 1
ATOM 785 C CA . ALA A 1 111 ? 13.481 12.372 -10.786 1.00 49.44 111 ALA A CA 1
ATOM 786 C C . ALA A 1 111 ? 14.716 12.221 -9.881 1.00 49.44 111 ALA A C 1
ATOM 788 O O . ALA A 1 111 ? 15.427 13.192 -9.619 1.00 49.44 111 ALA A O 1
ATOM 789 N N . SER A 1 112 ? 15.025 11.014 -9.398 1.00 45.47 112 SER A N 1
ATOM 790 C CA . SER A 1 112 ? 16.340 10.764 -8.796 1.00 45.47 112 SER A CA 1
ATOM 791 C C . SER A 1 112 ? 17.361 10.390 -9.878 1.00 45.47 112 SER A C 1
ATOM 793 O O . SER A 1 112 ? 17.576 9.220 -10.159 1.00 45.47 112 SER A O 1
ATOM 795 N N . ARG A 1 113 ? 18.038 11.428 -10.407 1.00 44.44 113 ARG A N 1
ATOM 796 C CA . ARG A 1 113 ? 19.250 11.439 -11.274 1.00 44.44 113 ARG A CA 1
ATOM 797 C C . ARG A 1 113 ? 19.052 11.516 -12.800 1.00 44.44 113 ARG A C 1
ATOM 799 O O . ARG A 1 113 ? 19.392 10.580 -13.504 1.00 44.44 113 ARG A O 1
ATOM 806 N N . GLN A 1 114 ? 18.708 12.708 -13.303 1.00 36.97 114 GLN A N 1
ATOM 807 C CA . GLN A 1 114 ? 19.448 13.396 -14.390 1.00 36.97 114 GLN A CA 1
ATOM 808 C C . GLN A 1 114 ? 18.875 14.802 -14.646 1.00 36.97 114 GLN A C 1
ATOM 810 O O . GLN A 1 114 ? 18.244 15.075 -15.655 1.00 36.97 114 GLN A O 1
ATOM 815 N N . ALA A 1 115 ? 19.092 15.720 -13.704 1.00 40.06 115 ALA A N 1
ATOM 816 C CA . ALA A 1 115 ? 18.974 17.156 -13.961 1.00 40.06 115 ALA A CA 1
ATOM 817 C C . ALA A 1 115 ? 19.818 17.938 -12.943 1.00 40.06 115 ALA A C 1
ATOM 819 O O . ALA A 1 115 ? 19.308 18.743 -12.173 1.00 40.06 115 ALA A O 1
ATOM 820 N N . ARG A 1 116 ? 21.137 17.700 -12.915 1.00 39.66 116 ARG A N 1
ATOM 821 C CA . ARG A 1 116 ? 22.061 18.783 -12.544 1.00 39.66 116 ARG A CA 1
ATOM 822 C C . ARG A 1 116 ? 22.329 19.592 -13.812 1.00 39.66 116 ARG A C 1
ATOM 824 O O . ARG A 1 116 ? 23.364 19.429 -14.443 1.00 39.66 116 ARG A O 1
ATOM 831 N N . SER A 1 117 ? 21.347 20.399 -14.199 1.00 39.81 117 SER A N 1
ATOM 832 C CA . SER A 1 117 ? 21.625 21.658 -14.894 1.00 39.81 117 SER A CA 1
ATOM 833 C C . SER A 1 117 ? 21.981 22.688 -13.810 1.00 39.81 117 SER A C 1
ATOM 835 O O . SER A 1 117 ? 21.368 22.616 -12.740 1.00 39.81 117 SER A O 1
ATOM 837 N N . PRO A 1 118 ? 22.955 23.597 -14.009 1.00 42.50 118 PRO A N 1
ATOM 838 C CA . PRO A 1 118 ? 23.396 24.507 -12.953 1.00 42.50 118 PRO A CA 1
ATOM 839 C C . PRO A 1 118 ? 22.338 25.530 -12.520 1.00 42.50 118 PRO A C 1
ATOM 841 O O . PRO A 1 118 ? 22.472 26.069 -11.429 1.00 42.50 118 PRO A O 1
ATOM 844 N N . ASP A 1 119 ? 21.277 25.747 -13.302 1.00 47.94 119 ASP A N 1
ATOM 845 C CA . ASP A 1 119 ? 20.230 26.717 -12.972 1.00 47.94 119 ASP A CA 1
ATOM 846 C C . ASP A 1 119 ? 18.822 26.124 -13.138 1.00 47.94 119 ASP A C 1
ATOM 848 O O . ASP A 1 119 ? 18.419 25.783 -14.256 1.00 47.94 119 ASP A O 1
ATOM 852 N N . PRO A 1 120 ? 18.027 26.007 -12.057 1.00 48.03 120 PRO A N 1
ATOM 853 C CA . PRO A 1 120 ? 16.594 25.802 -12.187 1.00 48.03 120 PRO A CA 1
ATOM 854 C C . PRO A 1 120 ? 15.921 27.131 -12.581 1.00 48.03 120 PRO A C 1
ATOM 856 O O . PRO A 1 120 ? 16.221 28.163 -11.973 1.00 48.03 120 PRO A O 1
ATOM 859 N N . PRO A 1 121 ? 14.967 27.152 -13.536 1.00 40.94 121 PRO A N 1
ATOM 860 C CA . PRO A 1 121 ? 14.156 28.341 -13.754 1.00 40.94 121 PRO A CA 1
ATOM 861 C C . PRO A 1 121 ? 13.409 28.661 -12.457 1.00 40.94 121 PRO A C 1
ATOM 863 O O . PRO A 1 121 ? 12.721 27.809 -11.887 1.00 40.94 121 PRO A O 1
ATOM 866 N N . ALA A 1 122 ? 13.587 29.887 -11.967 1.00 40.03 122 ALA A N 1
ATOM 867 C CA . ALA A 1 122 ? 12.952 30.375 -10.755 1.00 40.03 122 ALA A CA 1
ATOM 868 C C . ALA A 1 122 ? 11.425 30.261 -10.882 1.00 40.03 122 ALA A C 1
ATOM 870 O O . ALA A 1 122 ? 10.774 31.069 -11.540 1.00 40.03 122 ALA A O 1
ATOM 871 N N . CYS A 1 123 ? 10.841 29.249 -10.241 1.00 35.34 123 CYS A N 1
ATOM 872 C CA . CYS A 1 123 ? 9.400 29.172 -10.057 1.00 35.34 123 CYS A CA 1
ATOM 873 C C . CYS A 1 123 ? 9.017 30.204 -8.980 1.00 35.34 123 CYS A C 1
ATOM 875 O O . CYS A 1 123 ? 9.533 30.120 -7.857 1.00 35.34 123 CYS A O 1
ATOM 877 N N . PRO A 1 124 ? 8.169 31.206 -9.279 1.00 36.09 124 PRO A N 1
ATOM 878 C CA . PRO A 1 124 ? 7.819 32.223 -8.303 1.00 36.09 124 PRO A CA 1
ATOM 879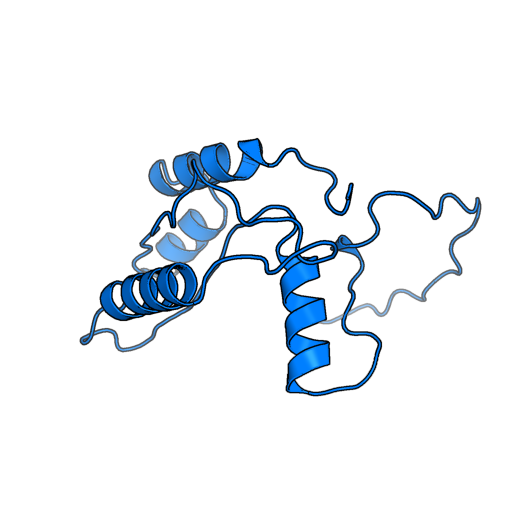 C C . PRO A 1 124 ? 7.067 31.564 -7.148 1.00 36.09 124 PRO A C 1
ATOM 881 O O . PRO A 1 124 ? 6.025 30.937 -7.339 1.00 36.09 124 PRO A O 1
ATOM 884 N N . LYS A 1 125 ? 7.613 31.707 -5.934 1.00 35.94 125 LYS A N 1
ATOM 885 C CA . LYS A 1 125 ? 6.992 31.261 -4.684 1.00 35.94 125 LYS A CA 1
ATOM 886 C C . LYS A 1 125 ? 5.605 31.902 -4.562 1.00 35.94 125 LYS A C 1
ATOM 888 O O . LYS A 1 125 ? 5.490 33.035 -4.092 1.00 35.94 125 LYS A O 1
ATOM 893 N N . ARG A 1 126 ? 4.543 31.186 -4.943 1.00 36.59 126 ARG A N 1
ATOM 894 C CA . ARG A 1 126 ? 3.197 31.501 -4.458 1.00 36.59 126 ARG A CA 1
ATOM 895 C C . ARG A 1 126 ? 3.197 31.202 -2.964 1.00 36.59 126 ARG A C 1
ATOM 897 O O . ARG A 1 126 ? 3.249 30.054 -2.540 1.00 36.59 126 ARG A O 1
ATOM 904 N N . ARG A 1 127 ? 3.236 32.275 -2.176 1.00 38.50 127 ARG A N 1
ATOM 905 C CA . ARG A 1 127 ? 2.897 32.245 -0.757 1.00 38.50 127 ARG A CA 1
ATOM 906 C C . ARG A 1 127 ? 1.430 31.831 -0.646 1.00 38.50 127 ARG A C 1
ATOM 908 O O . ARG A 1 127 ? 0.601 32.403 -1.348 1.00 38.50 127 ARG A O 1
ATOM 915 N N . GLY A 1 128 ? 1.141 30.914 0.268 1.00 37.31 128 GLY A N 1
ATOM 916 C CA . GLY A 1 128 ? -0.206 30.676 0.779 1.00 37.31 128 GLY A CA 1
ATOM 917 C C . GLY A 1 128 ? -0.950 29.525 0.115 1.00 37.31 128 GLY A C 1
ATOM 918 O O . GLY A 1 128 ? -1.545 29.693 -0.941 1.00 37.31 128 GLY A O 1
ATO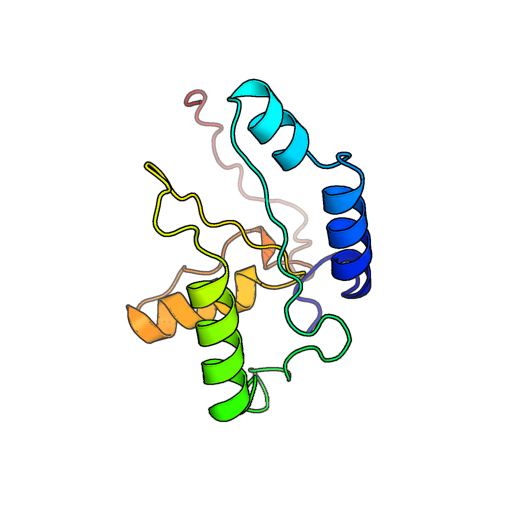M 919 N N . ALA A 1 129 ? -0.943 28.379 0.782 1.00 32.50 129 ALA A N 1
ATOM 920 C CA . ALA A 1 129 ? -2.127 27.636 1.209 1.00 32.50 129 ALA A CA 1
ATOM 921 C C . ALA A 1 129 ? -1.619 26.421 1.998 1.00 32.50 129 ALA A C 1
ATOM 923 O O . ALA A 1 129 ? -0.573 25.870 1.658 1.00 32.50 129 ALA A O 1
ATOM 924 N N . TRP A 1 130 ? -2.310 26.137 3.095 1.00 35.62 130 TRP A N 1
ATOM 925 C CA . TRP A 1 130 ? -2.030 25.092 4.075 1.00 35.62 130 TRP A CA 1
ATOM 926 C C . TRP A 1 130 ? -1.915 23.698 3.459 1.00 35.62 130 TRP A C 1
ATOM 928 O O . TRP A 1 130 ? -2.640 23.439 2.473 1.00 35.62 130 TRP A O 1
#

pLDDT: mean 79.48, std 19.34, range [32.5, 96.31]

Foldseek 3Di:
DQQAPDDQVVQVVVLVCVVVLNDPVSVVCVVVVHDDDDDDQPSVDFFDDVVVPNRDDPVSVVVVVVSVVVPDDPPDPDDDDDDTGGNVQVVVLVVCCVPPNDDDSRDPRRPRDDDPPVDDDDDPDPPDDD

Sequence (130 aa):
RGVSAFPAEVTAQMVANFAHGGAAINQLARAFGARLDVHPLELDRPTADFTEAPAMTEADCVAALRAGYLAVDPKADLFVAGEMGIGNTTVAAALAAALFGGTGWAGRCLASRQARSPDPPACPKRRGAW

Secondary structure (DSSP, 8-state):
---SSS-TTHHHHHHHHHHTT-SHHHHHHHHTT---------TTSPPP-TTTS-SS-HHHHHHHHHHHHHHS-TT-S--------TTHHHHHHHHHHHHH--S----GGG--SS---S------------